Protein AF-A0A7W0YX18-F1 (afdb_monomer)

Foldseek 3Di:
DDDDDDPVVVVVVVVVLVVLVVVLVVCVVVVLLDDFPDDDDDDPPVQLVVLCVVCVVPNVPDHSVLSVLSVVLVCQLVVLVVCVVVCVCPPHCPVVVVVNVVSNQNSCSRSRNDDDD

Structure (mmCIF, N/CA/C/O backbone):
data_AF-A0A7W0YX18-F1
#
_entry.id   AF-A0A7W0YX18-F1
#
l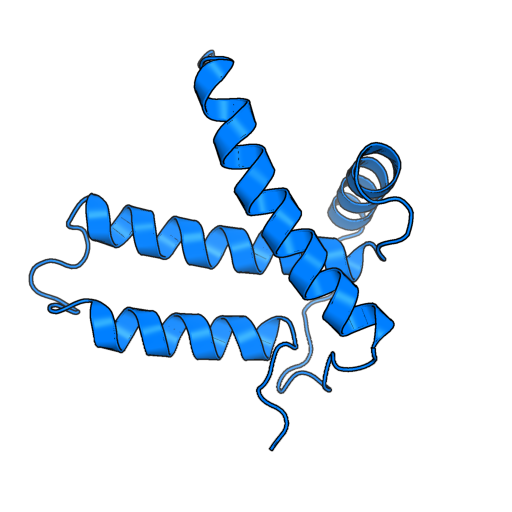oop_
_atom_site.group_PDB
_atom_site.id
_atom_site.type_symbol
_atom_site.label_atom_id
_atom_site.label_alt_id
_atom_site.label_comp_id
_atom_site.label_asym_id
_atom_site.label_ent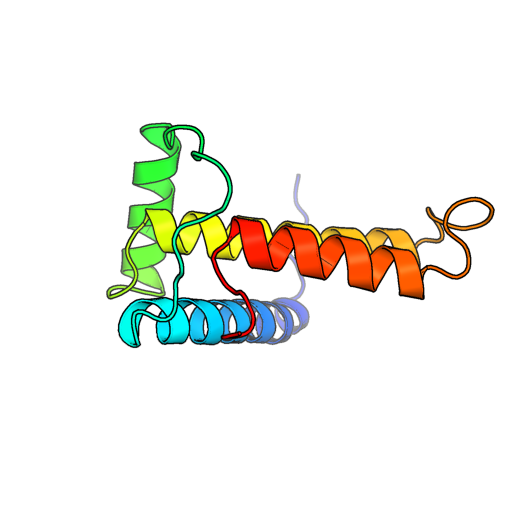ity_id
_atom_site.label_seq_id
_atom_site.pdbx_PDB_ins_code
_atom_site.Cartn_x
_atom_site.Cartn_y
_atom_site.Cartn_z
_atom_site.occupancy
_atom_site.B_iso_or_equiv
_atom_site.auth_seq_id
_atom_site.auth_comp_id
_atom_site.auth_asym_id
_atom_site.auth_atom_id
_atom_site.pdbx_PDB_model_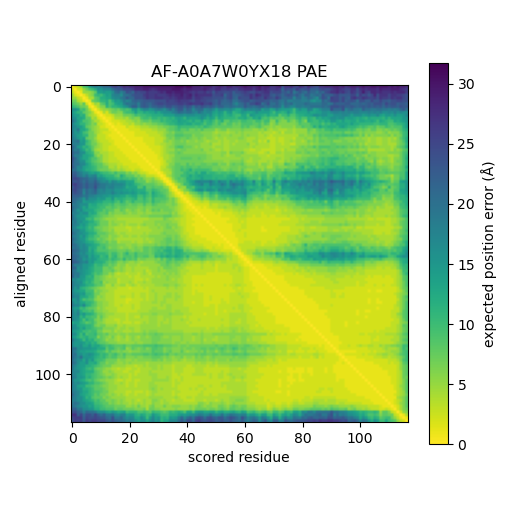num
ATOM 1 N N . PRO A 1 1 ? 13.733 20.990 4.113 1.00 58.19 1 PRO A N 1
ATOM 2 C CA . PRO A 1 1 ? 12.463 21.254 4.834 1.00 58.19 1 PRO A CA 1
ATOM 3 C C . PRO A 1 1 ? 11.820 22.555 4.328 1.00 58.19 1 PRO A C 1
ATOM 5 O O . PRO A 1 1 ? 12.397 23.618 4.523 1.00 58.19 1 PRO A O 1
ATOM 8 N N . GLY A 1 2 ? 10.697 22.467 3.607 1.00 62.31 2 GLY A N 1
ATOM 9 C CA . GLY A 1 2 ? 10.043 23.652 3.025 1.00 62.31 2 GLY A CA 1
ATOM 10 C C . GLY A 1 2 ? 9.355 23.447 1.674 1.00 62.31 2 GLY A C 1
ATOM 11 O O . GLY A 1 2 ? 8.888 24.418 1.093 1.00 62.31 2 GLY A O 1
ATOM 12 N N . TYR A 1 3 ? 9.277 22.216 1.164 1.00 64.81 3 TYR A N 1
ATOM 13 C CA . TYR A 1 3 ? 8.433 21.950 0.006 1.00 64.81 3 TYR A CA 1
ATOM 14 C C . TYR A 1 3 ? 6.978 21.836 0.466 1.00 64.81 3 TYR A C 1
ATOM 16 O O . TYR A 1 3 ? 6.615 20.892 1.168 1.00 64.81 3 TYR A O 1
ATOM 24 N N . LEU A 1 4 ? 6.170 22.825 0.095 1.00 59.97 4 LEU A N 1
ATOM 25 C CA . LEU A 1 4 ? 4.719 22.718 0.080 1.00 59.97 4 LEU A CA 1
ATOM 26 C C . LEU A 1 4 ? 4.342 22.266 -1.327 1.00 59.97 4 LEU A C 1
ATOM 28 O O . LEU A 1 4 ? 4.661 22.955 -2.297 1.00 59.97 4 LEU A O 1
ATOM 32 N N . ALA A 1 5 ? 3.716 21.096 -1.438 1.00 54.84 5 ALA A N 1
ATOM 33 C CA . ALA A 1 5 ? 3.209 20.626 -2.718 1.00 54.84 5 ALA A CA 1
ATOM 34 C C . ALA A 1 5 ? 2.222 21.663 -3.297 1.00 54.84 5 ALA A C 1
ATOM 36 O O . ALA A 1 5 ? 1.427 22.224 -2.532 1.00 54.84 5 ALA A O 1
ATOM 37 N N . PRO A 1 6 ? 2.262 21.941 -4.614 1.00 51.72 6 PRO A N 1
ATOM 38 C CA . PRO A 1 6 ? 1.250 22.759 -5.269 1.00 51.72 6 PRO A CA 1
ATOM 39 C C . PRO A 1 6 ? -0.142 22.224 -4.929 1.00 51.72 6 PRO A C 1
ATOM 41 O O . PRO A 1 6 ? -0.373 21.021 -4.999 1.00 51.72 6 PRO A O 1
ATOM 44 N N . GLN A 1 7 ? -1.077 23.106 -4.572 1.00 53.28 7 GLN A N 1
ATOM 45 C CA . GLN A 1 7 ? -2.460 22.723 -4.237 1.00 53.28 7 GLN A CA 1
ATOM 46 C C . GLN A 1 7 ? -3.099 21.842 -5.331 1.00 53.28 7 GLN A C 1
ATOM 48 O O . GLN A 1 7 ? -3.866 20.931 -5.031 1.00 53.28 7 GLN A O 1
ATOM 53 N N . GLU A 1 8 ? -2.698 22.049 -6.586 1.00 54.75 8 GLU A N 1
ATOM 54 C CA . GLU A 1 8 ? -3.154 21.297 -7.757 1.00 54.75 8 GLU A CA 1
ATOM 55 C C . GLU A 1 8 ? -2.744 19.810 -7.768 1.00 54.75 8 GLU A C 1
ATOM 57 O O . GLU A 1 8 ? -3.419 19.015 -8.413 1.00 54.75 8 GLU A O 1
ATOM 62 N N . THR A 1 9 ? -1.695 19.389 -7.045 1.00 54.22 9 THR A N 1
ATOM 63 C CA . THR A 1 9 ? -1.311 17.963 -6.933 1.00 54.22 9 THR A CA 1
ATOM 64 C C . THR A 1 9 ? -1.886 17.277 -5.695 1.00 54.22 9 THR A C 1
ATOM 66 O O . THR A 1 9 ? 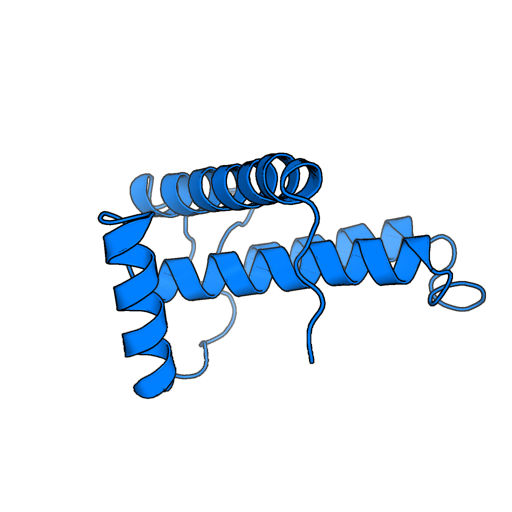-1.905 16.046 -5.631 1.00 54.22 9 THR A O 1
ATOM 69 N N . ILE A 1 10 ? -2.410 18.050 -4.737 1.00 61.78 10 ILE A N 1
ATOM 70 C CA . ILE A 1 10 ? -3.035 17.528 -3.515 1.00 61.78 10 ILE A CA 1
ATOM 71 C C . ILE A 1 10 ? -4.362 16.848 -3.849 1.00 61.78 10 ILE A C 1
ATOM 73 O O . ILE A 1 10 ? -4.607 15.734 -3.395 1.00 61.78 10 ILE A O 1
ATOM 77 N N . GLU A 1 11 ? -5.203 17.481 -4.668 1.00 61.28 11 GLU A N 1
ATOM 78 C CA . GLU A 1 11 ? -6.513 16.932 -5.033 1.00 61.28 11 GLU A CA 1
ATOM 79 C C . GLU A 1 11 ? -6.433 15.590 -5.786 1.00 61.28 11 GLU A C 1
ATOM 81 O O . GLU A 1 11 ? -7.128 14.651 -5.391 1.00 61.28 11 GLU A O 1
ATOM 86 N N . PRO A 1 12 ? -5.609 15.437 -6.844 1.00 66.88 12 PRO A N 1
ATOM 87 C CA . PRO A 1 12 ? -5.464 14.159 -7.538 1.00 66.88 12 PRO A CA 1
ATOM 88 C C . PRO A 1 12 ? -4.895 13.057 -6.638 1.00 66.88 12 PRO A C 1
ATOM 90 O O . PRO A 1 12 ? -5.401 11.937 -6.655 1.00 66.88 12 PRO A O 1
ATOM 93 N N . ALA A 1 13 ? -3.891 13.369 -5.811 1.00 63.81 13 ALA A N 1
ATOM 94 C CA . ALA A 1 13 ? -3.316 12.406 -4.873 1.00 63.81 13 ALA A CA 1
ATOM 95 C C . ALA A 1 13 ? -4.329 11.978 -3.796 1.00 63.81 13 ALA A C 1
ATOM 97 O O . ALA A 1 13 ? -4.423 10.795 -3.465 1.00 63.81 13 ALA A O 1
ATOM 98 N N . ALA A 1 14 ? -5.133 12.922 -3.297 1.00 71.44 14 ALA A N 1
ATOM 99 C CA . ALA A 1 14 ? -6.202 12.639 -2.348 1.00 71.44 14 ALA A CA 1
ATOM 100 C C . ALA A 1 14 ? -7.258 11.700 -2.947 1.00 71.44 14 ALA A C 1
ATOM 102 O O . ALA A 1 14 ? -7.698 10.787 -2.259 1.00 71.44 14 ALA A O 1
ATOM 103 N N . ARG A 1 15 ? -7.619 11.849 -4.231 1.00 77.50 15 ARG A N 1
ATOM 104 C CA . ARG A 1 15 ? -8.577 10.940 -4.891 1.00 77.50 15 ARG A CA 1
ATOM 105 C C . ARG A 1 15 ? -8.097 9.492 -4.904 1.00 77.50 15 ARG A C 1
ATOM 107 O O . ARG A 1 15 ? -8.891 8.607 -4.618 1.00 77.50 15 ARG A O 1
ATOM 114 N N . VAL A 1 16 ? -6.819 9.243 -5.200 1.00 77.19 16 VAL A N 1
ATOM 115 C CA . VAL A 1 16 ? -6.275 7.872 -5.213 1.00 77.19 16 VAL A CA 1
ATOM 116 C C . VAL A 1 16 ? -6.285 7.272 -3.807 1.00 77.19 16 VAL A C 1
ATOM 118 O O . VAL A 1 16 ? -6.699 6.130 -3.632 1.00 77.19 16 VAL A O 1
ATOM 121 N N . MET A 1 17 ? -5.890 8.054 -2.799 1.00 76.56 17 MET A N 1
ATOM 122 C CA . MET A 1 17 ? -5.956 7.634 -1.397 1.00 76.56 17 MET A CA 1
ATOM 123 C C . MET A 1 17 ? -7.382 7.312 -0.946 1.00 76.56 17 MET A C 1
ATOM 125 O O . MET A 1 17 ? -7.592 6.304 -0.278 1.00 76.56 17 MET A O 1
ATOM 129 N N . LEU A 1 18 ? -8.352 8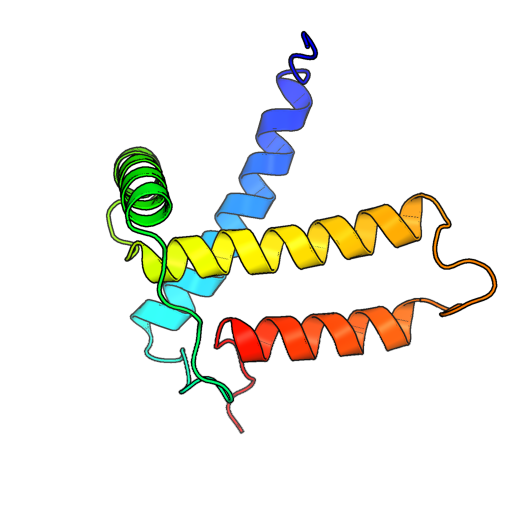.157 -1.304 1.00 79.00 18 LEU A N 1
ATOM 130 C CA . LEU A 1 18 ? -9.759 7.963 -0.957 1.00 79.00 18 LEU A CA 1
ATOM 131 C C . LEU A 1 18 ? -10.344 6.733 -1.658 1.00 79.00 18 LEU A C 1
ATOM 133 O O . LEU A 1 18 ? -10.990 5.932 -1.003 1.00 79.00 18 LEU A O 1
ATOM 137 N N . LEU A 1 19 ? -10.033 6.512 -2.938 1.00 83.06 19 LEU A N 1
ATOM 138 C CA . LEU A 1 19 ? -10.440 5.292 -3.645 1.00 83.06 19 LEU A CA 1
ATOM 139 C C . LEU A 1 19 ? -9.852 4.032 -3.001 1.00 83.06 19 LEU A C 1
ATOM 141 O O . LEU A 1 19 ? -10.542 3.028 -2.856 1.00 83.06 19 LEU A O 1
ATOM 145 N N . PHE A 1 20 ? -8.582 4.075 -2.595 1.00 80.12 20 PHE A N 1
ATOM 146 C CA . PHE A 1 20 ? -7.955 2.948 -1.904 1.00 80.12 20 PHE A CA 1
ATOM 147 C C . PHE A 1 20 ? -8.614 2.692 -0.544 1.00 80.12 20 PHE A C 1
ATOM 149 O O . PHE A 1 20 ? -8.852 1.544 -0.169 1.00 80.12 20 PHE A O 1
ATOM 156 N N . LEU A 1 21 ? -8.936 3.763 0.186 1.00 80.38 21 LEU A N 1
ATOM 157 C CA . LEU A 1 21 ? -9.687 3.690 1.431 1.00 80.38 21 LEU A CA 1
ATOM 158 C C . LEU A 1 21 ? -11.076 3.082 1.208 1.00 80.38 21 LEU A C 1
ATOM 160 O O . LEU A 1 21 ? -11.458 2.217 1.990 1.00 80.38 21 LEU A O 1
ATOM 164 N N . ASP A 1 22 ? -11.794 3.479 0.158 1.00 80.81 22 ASP A N 1
ATOM 165 C CA . ASP A 1 22 ? -13.119 2.948 -0.178 1.00 80.81 22 ASP A CA 1
ATOM 166 C C . ASP A 1 22 ? -13.058 1.442 -0.459 1.00 80.81 22 ASP A C 1
ATOM 168 O O . ASP A 1 22 ? -13.820 0.686 0.135 1.00 80.81 22 ASP A O 1
ATOM 172 N N . VAL A 1 23 ? -12.105 0.984 -1.281 1.00 82.19 23 VAL A N 1
ATOM 173 C CA . VAL A 1 23 ? -11.921 -0.447 -1.600 1.00 82.19 23 VAL A CA 1
ATOM 174 C C . VAL A 1 23 ? -11.649 -1.269 -0.342 1.00 82.19 23 VAL A C 1
ATOM 176 O O . VAL A 1 23 ? -12.274 -2.305 -0.117 1.00 82.19 23 VAL A O 1
ATOM 179 N N . VAL A 1 24 ? -10.724 -0.813 0.505 1.00 75.88 24 VAL A N 1
ATOM 180 C CA . VA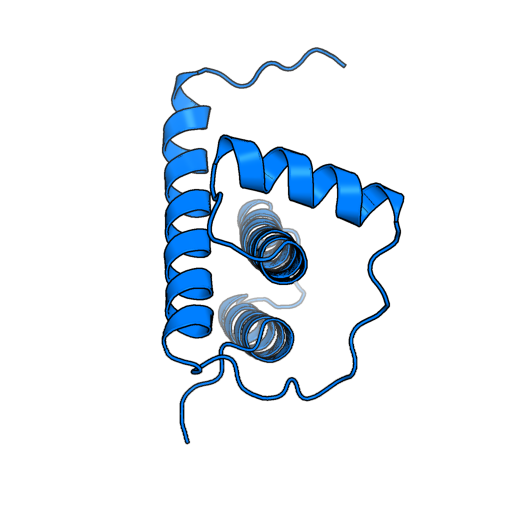L A 1 24 ? -10.384 -1.541 1.733 1.00 75.88 24 VAL A CA 1
ATOM 181 C C . VAL A 1 24 ? -11.536 -1.479 2.742 1.00 75.88 24 VAL A C 1
ATOM 183 O O . VAL A 1 24 ? -11.807 -2.471 3.414 1.00 75.88 24 VAL A O 1
ATOM 186 N N . SER A 1 25 ? -12.240 -0.351 2.845 1.00 75.69 25 SER A N 1
ATOM 187 C CA . SER A 1 25 ? -13.386 -0.200 3.751 1.00 75.69 25 SER A CA 1
ATOM 188 C C . SER A 1 25 ? -14.560 -1.077 3.327 1.00 75.69 25 SER A C 1
ATOM 190 O O . SER A 1 25 ? -15.173 -1.716 4.178 1.00 75.69 25 SER A O 1
ATOM 192 N N . ASP A 1 26 ? -14.839 -1.176 2.029 1.00 76.62 26 ASP A N 1
ATOM 193 C CA . ASP A 1 26 ? -15.863 -2.074 1.492 1.00 76.62 26 ASP A CA 1
ATOM 194 C C . ASP A 1 26 ? -15.529 -3.542 1.798 1.00 76.62 26 ASP A C 1
ATOM 196 O O . ASP A 1 26 ? -16.383 -4.294 2.272 1.00 76.62 26 ASP A O 1
ATOM 200 N N . ALA A 1 27 ? -14.258 -3.937 1.670 1.00 75.31 27 ALA A N 1
ATOM 201 C CA . ALA A 1 27 ? -13.803 -5.272 2.059 1.00 75.31 27 ALA A CA 1
ATOM 202 C C . ALA A 1 27 ? -13.961 -5.549 3.569 1.00 75.31 27 ALA A C 1
ATOM 204 O O . ALA A 1 27 ? -14.278 -6.670 3.971 1.00 75.31 27 ALA A O 1
ATOM 205 N N . VAL A 1 28 ? -13.780 -4.537 4.426 1.00 71.69 28 VAL A N 1
ATOM 206 C CA . VAL A 1 28 ? -14.026 -4.651 5.877 1.00 71.69 28 VAL A CA 1
ATOM 207 C C . VAL A 1 28 ? -15.514 -4.833 6.158 1.00 71.69 28 VAL A C 1
ATOM 209 O O . VAL A 1 28 ? -15.892 -5.735 6.905 1.00 71.69 28 VAL A O 1
ATOM 212 N N . LEU A 1 29 ? -16.358 -3.979 5.574 1.00 70.75 29 LEU A N 1
ATOM 213 C CA . LEU A 1 29 ? -17.799 -3.944 5.833 1.00 70.75 29 LEU A CA 1
ATOM 214 C C . LEU A 1 29 ? -18.520 -5.181 5.293 1.00 70.75 29 LEU A C 1
ATOM 216 O O . LEU A 1 29 ? -19.443 -5.683 5.932 1.00 70.75 29 LEU A O 1
ATOM 220 N N . SER A 1 30 ? -18.081 -5.697 4.148 1.00 73.31 30 SER A N 1
ATOM 221 C CA . SER A 1 30 ? -18.594 -6.937 3.558 1.00 73.31 30 SER A CA 1
ATOM 222 C C . SER A 1 30 ? -18.098 -8.200 4.269 1.00 73.31 30 SER A C 1
ATOM 224 O O . SER A 1 30 ? -18.573 -9.295 3.970 1.00 73.31 30 SER A O 1
ATOM 226 N N . GLY A 1 31 ? -17.149 -8.076 5.206 1.00 68.12 31 GLY A N 1
ATOM 227 C CA . GLY A 1 31 ? -16.468 -9.219 5.816 1.00 68.12 31 GLY A CA 1
ATOM 228 C C . GLY A 1 31 ? -15.582 -9.989 4.831 1.00 68.12 31 GLY A C 1
ATOM 229 O O . GLY A 1 31 ? -15.171 -11.105 5.138 1.00 68.12 31 GLY A O 1
ATOM 230 N N . ALA A 1 32 ? -15.295 -9.407 3.661 1.00 69.25 32 ALA A N 1
ATOM 231 C CA . ALA A 1 32 ? -14.424 -9.978 2.641 1.00 69.25 32 ALA A CA 1
ATOM 232 C C . ALA A 1 32 ? -12.937 -9.891 3.009 1.00 69.25 32 ALA A C 1
ATOM 234 O O . ALA A 1 32 ? -12.122 -10.540 2.360 1.00 69.25 32 ALA A O 1
ATOM 235 N N . LEU A 1 33 ? -12.574 -9.137 4.058 1.00 68.81 33 LEU A N 1
ATOM 236 C CA . LEU A 1 33 ? -11.249 -9.240 4.661 1.00 68.81 33 LEU A CA 1
ATOM 237 C C . LEU A 1 33 ? -11.033 -10.656 5.200 1.00 68.81 33 LEU A C 1
ATOM 239 O O . LEU A 1 33 ? -11.449 -11.000 6.311 1.00 68.81 33 LEU A O 1
ATOM 243 N N . LEU A 1 34 ? -10.355 -11.473 4.402 1.00 63.28 34 LEU A N 1
ATOM 244 C CA . LEU A 1 34 ? -10.012 -12.831 4.779 1.00 63.28 34 LEU A CA 1
ATOM 245 C C . LEU A 1 34 ? -8.945 -12.838 5.876 1.00 63.28 34 LEU A C 1
ATOM 247 O O . LEU A 1 34 ? -8.206 -11.872 6.104 1.00 63.28 34 LEU A O 1
ATOM 251 N N . ALA A 1 35 ? -8.868 -13.970 6.578 1.00 60.25 35 ALA A N 1
ATOM 252 C CA . ALA A 1 35 ? -7.787 -14.222 7.512 1.00 60.25 35 ALA A CA 1
ATOM 253 C C . ALA A 1 35 ? -6.456 -14.154 6.754 1.00 60.25 35 ALA A C 1
ATOM 255 O O . ALA A 1 35 ? -6.169 -14.994 5.907 1.00 60.25 35 ALA A O 1
ATOM 256 N N . ARG A 1 36 ? -5.660 -13.134 7.073 1.00 66.06 36 ARG A N 1
ATOM 257 C CA . ARG A 1 36 ? -4.335 -12.926 6.487 1.00 66.06 36 ARG A CA 1
ATOM 258 C C . ARG A 1 36 ? -3.463 -14.161 6.685 1.00 66.06 36 ARG A C 1
ATOM 260 O O . ARG A 1 36 ? -3.442 -14.728 7.780 1.00 66.06 36 ARG A O 1
ATOM 267 N N . SER A 1 37 ? -2.669 -14.495 5.672 1.00 62.00 37 SER A N 1
ATOM 268 C CA . SER A 1 37 ? -1.766 -15.652 5.696 1.00 62.00 37 SER A CA 1
ATOM 269 C C . SER A 1 37 ? -0.698 -15.581 6.800 1.00 62.00 37 SER A C 1
ATOM 271 O O . SER A 1 37 ? -0.168 -16.613 7.212 1.00 62.00 37 SER A O 1
ATOM 273 N N . ALA A 1 38 ? -0.391 -14.382 7.320 1.00 65.38 38 ALA A N 1
ATOM 274 C CA . ALA A 1 38 ? 0.600 -14.176 8.375 1.00 65.38 38 ALA A CA 1
ATOM 275 C C . ALA A 1 38 ? 0.101 -13.253 9.509 1.00 65.38 38 ALA A C 1
ATOM 277 O O . ALA A 1 38 ? -0.626 -12.283 9.261 1.00 65.38 38 ALA A O 1
ATOM 278 N N . PRO A 1 39 ? 0.523 -13.501 10.768 1.00 68.56 39 PRO A N 1
ATOM 279 C CA . PRO A 1 39 ? 0.256 -12.590 11.873 1.00 68.56 39 PRO A CA 1
ATOM 280 C C . PRO A 1 39 ? 0.979 -11.257 11.659 1.00 68.56 39 PRO A C 1
ATOM 282 O O . PRO A 1 39 ? 2.171 -11.219 11.355 1.00 68.56 39 PRO A O 1
ATOM 285 N N . GLN A 1 40 ? 0.257 -10.152 11.845 1.00 71.88 40 GLN A N 1
ATOM 286 C CA . GLN A 1 40 ? 0.833 -8.815 11.736 1.00 71.88 40 GLN A CA 1
ATOM 287 C C . GLN A 1 40 ? 1.566 -8.411 13.017 1.00 71.88 40 GLN A C 1
ATOM 289 O O . GLN A 1 40 ? 1.153 -8.798 14.116 1.00 71.88 40 GLN A O 1
ATOM 294 N N . PRO A 1 41 ? 2.630 -7.597 12.903 1.00 78.38 41 PRO A N 1
ATOM 295 C CA . PRO A 1 41 ? 3.234 -6.980 14.070 1.00 78.38 41 PRO A CA 1
ATOM 296 C C . PRO A 1 41 ? 2.205 -6.102 14.789 1.00 78.38 41 PRO A C 1
ATOM 298 O O . PRO A 1 41 ? 1.368 -5.450 14.163 1.00 78.38 41 PRO A O 1
ATOM 301 N N . ALA A 1 42 ? 2.285 -6.063 16.119 1.00 83.81 42 ALA A N 1
ATOM 302 C CA . ALA A 1 42 ? 1.445 -5.173 16.907 1.00 83.81 42 ALA A CA 1
ATOM 303 C C . ALA A 1 42 ? 1.703 -3.710 16.511 1.00 83.81 42 ALA A C 1
ATOM 305 O O . ALA A 1 42 ? 2.857 -3.280 16.419 1.00 83.81 42 ALA A O 1
ATOM 306 N N . ILE A 1 43 ? 0.630 -2.940 16.316 1.00 85.06 43 ILE A N 1
ATOM 307 C CA . ILE A 1 43 ? 0.731 -1.510 16.014 1.00 85.06 43 ILE A CA 1
ATOM 308 C C . ILE A 1 43 ? 1.329 -0.801 17.240 1.00 85.06 43 ILE A C 1
ATOM 310 O O . ILE A 1 43 ? 0.779 -0.905 18.340 1.00 85.06 43 ILE A O 1
ATOM 314 N N . PRO A 1 44 ? 2.446 -0.063 17.097 1.00 91.56 44 PRO A N 1
ATOM 315 C CA . PRO A 1 44 ? 2.987 0.715 18.201 1.00 91.56 44 PRO A CA 1
ATOM 316 C C . PRO A 1 44 ? 1.970 1.756 18.682 1.00 91.56 44 PRO A C 1
ATOM 318 O O . PRO A 1 44 ? 1.383 2.465 17.869 1.00 91.56 44 PRO A O 1
ATOM 321 N N . ARG A 1 45 ? 1.830 1.936 20.001 1.00 90.81 45 ARG A N 1
ATOM 322 C CA . ARG A 1 45 ? 0.851 2.868 20.611 1.00 90.81 45 ARG A CA 1
ATOM 323 C C . ARG A 1 45 ? 0.867 4.276 20.016 1.00 90.81 45 ARG A C 1
ATOM 325 O O . ARG A 1 45 ? -0.171 4.899 19.849 1.00 90.81 45 ARG A O 1
ATOM 332 N N . ARG A 1 46 ? 2.056 4.784 19.681 1.00 94.00 46 ARG A N 1
ATOM 333 C CA . ARG A 1 46 ? 2.193 6.098 19.041 1.00 94.00 46 ARG A CA 1
ATOM 334 C C . ARG A 1 46 ? 1.536 6.136 17.659 1.00 94.00 46 ARG A C 1
ATOM 336 O O . ARG A 1 46 ? 0.880 7.124 17.346 1.00 94.00 46 ARG A O 1
ATOM 343 N N . LEU A 1 47 ? 1.713 5.081 16.865 1.00 91.75 47 LEU A N 1
ATOM 344 C CA . LEU A 1 47 ? 1.111 4.961 15.541 1.00 91.75 47 LEU A CA 1
ATOM 345 C C . LEU A 1 47 ? -0.406 4.783 15.646 1.00 91.75 47 LEU A C 1
ATOM 347 O O . LEU A 1 47 ? -1.135 5.420 14.900 1.00 91.75 47 LEU A O 1
ATOM 351 N N . GLU A 1 48 ? -0.889 4.008 16.618 1.00 90.50 48 GLU A N 1
ATOM 352 C CA . GLU A 1 48 ? -2.325 3.873 16.897 1.00 90.50 48 GLU A CA 1
ATOM 353 C C . GLU A 1 48 ? -2.984 5.243 17.148 1.00 90.50 48 GLU A C 1
ATOM 355 O O . GLU A 1 48 ? -3.986 5.575 16.519 1.00 90.50 48 GLU A O 1
ATOM 360 N N . THR A 1 49 ? -2.372 6.095 17.981 1.00 92.56 49 THR A N 1
ATOM 361 C CA . THR A 1 49 ? -2.856 7.468 18.213 1.00 92.56 49 THR A CA 1
ATOM 362 C C . THR A 1 49 ? -2.861 8.312 16.934 1.00 92.56 49 THR A C 1
ATOM 364 O O . THR A 1 49 ? -3.793 9.084 16.712 1.00 92.56 49 THR A O 1
ATOM 367 N N . GLN A 1 50 ? -1.833 8.184 16.087 1.00 92.12 50 GLN A N 1
ATOM 368 C CA . GLN A 1 50 ? -1.771 8.899 14.807 1.00 92.12 50 GLN A CA 1
ATOM 369 C C . GLN A 1 50 ? -2.897 8.451 13.870 1.00 92.12 50 GLN A C 1
ATOM 371 O O . GLN A 1 50 ? -3.598 9.296 13.317 1.00 92.12 50 GLN A O 1
ATOM 376 N N . LEU A 1 51 ? -3.110 7.140 13.743 1.00 90.75 51 LEU A N 1
ATOM 377 C CA . LEU A 1 51 ? -4.165 6.562 12.912 1.00 90.75 51 LEU A CA 1
ATOM 378 C C . LEU A 1 51 ? -5.553 6.978 13.409 1.00 90.75 51 LEU A C 1
ATOM 380 O O . LEU A 1 51 ? -6.376 7.393 12.601 1.00 90.75 51 LEU A O 1
ATOM 384 N N . ARG A 1 52 ? -5.784 6.999 14.728 1.00 89.19 52 ARG A N 1
ATOM 385 C CA . ARG A 1 52 ? -7.037 7.502 15.313 1.00 89.19 52 ARG A CA 1
ATOM 386 C C . ARG A 1 52 ? -7.319 8.959 14.950 1.00 89.19 52 ARG A C 1
ATOM 388 O O . ARG A 1 52 ? -8.451 9.298 14.624 1.00 89.19 52 ARG A O 1
ATOM 395 N N . SER A 1 53 ? -6.299 9.818 14.982 1.00 88.62 53 SER A N 1
ATOM 396 C CA . SER A 1 53 ? -6.440 11.232 14.606 1.00 88.62 53 SER A CA 1
ATOM 397 C C . SER A 1 53 ? -6.750 11.424 13.119 1.00 88.62 53 SER A C 1
ATOM 399 O O . SER A 1 53 ? -7.453 12.365 12.747 1.00 88.62 53 SER A O 1
ATOM 401 N N . VAL A 1 54 ? -6.206 10.565 12.253 1.00 86.56 54 VAL A N 1
ATOM 402 C CA . VAL A 1 54 ? -6.523 10.585 10.820 1.00 86.56 54 VAL A CA 1
ATOM 403 C C . VAL A 1 54 ? -7.949 10.080 10.597 1.00 86.56 54 VAL A C 1
ATOM 405 O O . VAL A 1 54 ? -8.721 10.761 9.923 1.00 86.56 54 VAL A O 1
ATOM 408 N N . ALA A 1 55 ? -8.328 8.961 11.223 1.00 84.44 55 ALA A N 1
ATOM 409 C CA . ALA A 1 55 ? -9.678 8.406 11.154 1.00 84.44 55 ALA A CA 1
ATOM 410 C C . ALA A 1 55 ? -10.734 9.436 11.583 1.00 84.44 55 ALA A C 1
ATOM 412 O O . ALA A 1 55 ? -11.670 9.695 10.835 1.00 84.44 55 ALA A O 1
ATOM 413 N N . SER A 1 56 ? -10.533 10.146 12.700 1.00 84.38 56 SER A N 1
ATOM 414 C CA . SER A 1 56 ? -11.478 11.181 13.154 1.00 84.38 56 SER A CA 1
ATOM 415 C C . SER A 1 56 ? -11.658 12.350 12.181 1.00 84.38 56 SER A C 1
ATOM 417 O O . SER A 1 56 ? -12.635 13.083 12.289 1.00 84.38 56 SER A O 1
ATOM 419 N N . THR A 1 57 ? -10.704 12.561 11.271 1.00 81.81 57 THR A N 1
ATOM 420 C CA . THR A 1 57 ? -10.717 13.681 10.320 1.00 81.81 57 THR A CA 1
ATOM 421 C C . THR A 1 57 ? -11.272 13.271 8.956 1.00 81.81 57 THR A C 1
ATOM 423 O O . THR A 1 57 ? -11.958 14.064 8.318 1.00 81.81 57 THR A O 1
ATOM 426 N N . PHE A 1 58 ? -10.975 12.050 8.502 1.00 73.50 58 PHE A N 1
ATOM 427 C CA . PHE A 1 58 ? -11.203 11.635 7.114 1.00 73.50 58 PHE A CA 1
ATOM 428 C C . PHE A 1 58 ? -12.005 10.336 6.959 1.00 73.50 58 PHE A C 1
ATOM 430 O O . PHE A 1 58 ? -12.497 10.076 5.868 1.00 73.50 58 PHE A O 1
ATOM 437 N N . ALA A 1 59 ? -12.114 9.511 8.005 1.00 71.69 59 ALA A N 1
ATOM 438 C CA . ALA A 1 59 ? -12.614 8.138 7.903 1.00 71.69 59 ALA A CA 1
ATOM 439 C C . ALA A 1 59 ? -13.141 7.623 9.259 1.00 71.69 59 ALA A C 1
ATOM 441 O O . ALA A 1 59 ? -12.601 6.669 9.818 1.00 71.69 59 ALA A O 1
ATOM 442 N N . ALA A 1 60 ? -14.148 8.295 9.829 1.00 73.81 60 ALA A N 1
ATOM 443 C CA . ALA A 1 60 ? -14.568 8.075 11.220 1.00 73.81 60 ALA A CA 1
ATOM 444 C C . ALA A 1 60 ? -15.060 6.643 11.504 1.00 73.81 60 ALA A C 1
ATOM 446 O O . ALA A 1 60 ? -14.918 6.163 12.628 1.00 73.81 60 ALA A O 1
ATOM 447 N N . ASP A 1 61 ? -15.582 5.963 10.482 1.00 75.56 61 ASP A N 1
ATOM 448 C CA . ASP A 1 61 ? -16.127 4.607 10.580 1.00 75.56 61 ASP A CA 1
ATOM 449 C C . ASP A 1 61 ? -15.086 3.507 10.295 1.00 75.56 61 ASP A C 1
ATOM 451 O O . ASP A 1 61 ? -15.400 2.318 10.351 1.00 75.56 61 ASP A O 1
ATOM 455 N N . VAL A 1 62 ? -13.834 3.880 10.001 1.00 75.75 62 VAL A N 1
ATOM 456 C CA . VAL A 1 62 ? -12.766 2.938 9.649 1.00 75.75 62 VAL A CA 1
ATOM 457 C C . VAL A 1 62 ? -11.907 2.627 10.881 1.00 75.75 62 VAL A C 1
ATOM 459 O O . VAL A 1 62 ? -11.298 3.540 11.447 1.00 75.75 62 VAL A O 1
ATOM 462 N N . PRO A 1 63 ? -11.791 1.350 11.301 1.00 80.00 63 PRO A N 1
ATOM 463 C CA . PRO A 1 63 ? -10.923 0.970 12.414 1.00 80.00 63 PRO A CA 1
ATOM 464 C C . PRO A 1 63 ? -9.456 1.352 12.166 1.00 80.00 63 PRO A C 1
ATOM 466 O O . PRO A 1 63 ? -8.948 1.228 11.051 1.00 80.00 63 PRO A O 1
ATOM 469 N N . GLU A 1 64 ? -8.713 1.733 13.208 1.00 82.06 64 GLU A N 1
ATOM 470 C CA . GLU A 1 64 ? -7.345 2.254 13.053 1.00 82.06 64 GLU A CA 1
ATOM 471 C C . GLU A 1 64 ? -6.407 1.243 12.397 1.00 82.06 64 GLU A C 1
ATOM 473 O O . GLU A 1 64 ? -5.558 1.604 11.584 1.00 82.06 64 GLU A O 1
ATOM 478 N N . HIS A 1 65 ? -6.577 -0.039 12.724 1.00 78.75 65 HIS A N 1
ATOM 479 C CA . HIS A 1 65 ? -5.774 -1.097 12.128 1.00 78.75 65 HIS A CA 1
ATOM 480 C C . HIS A 1 65 ? -6.006 -1.216 10.617 1.00 78.75 65 HIS A C 1
ATOM 482 O O . HIS A 1 65 ? -5.043 -1.434 9.893 1.00 78.75 65 HIS A O 1
ATOM 488 N N . VAL A 1 66 ? -7.236 -1.005 10.135 1.00 80.31 66 VAL A N 1
ATOM 489 C CA . VAL A 1 66 ? -7.570 -0.989 8.701 1.00 80.31 66 VAL A CA 1
ATOM 490 C C . VAL A 1 66 ? -6.887 0.189 8.020 1.00 80.31 66 VAL A C 1
ATOM 492 O O . VAL A 1 66 ? -6.266 0.029 6.973 1.00 80.31 66 VAL A O 1
ATOM 495 N N . LEU A 1 67 ? -6.926 1.363 8.647 1.00 84.50 67 LEU A N 1
ATOM 496 C CA . LEU A 1 67 ? -6.270 2.549 8.112 1.00 84.50 67 LEU A CA 1
ATOM 497 C C . LEU A 1 67 ? -4.747 2.357 7.991 1.00 84.50 67 LEU A C 1
ATOM 499 O O . LEU A 1 67 ? -4.134 2.809 7.025 1.00 84.50 67 LEU A O 1
ATOM 503 N N . GLY A 1 68 ? -4.133 1.626 8.925 1.00 86.69 68 GLY A N 1
ATOM 504 C CA . GLY A 1 68 ? -2.736 1.201 8.811 1.00 86.69 68 GLY A CA 1
ATOM 505 C C . GLY A 1 68 ? -2.461 0.352 7.562 1.00 86.69 68 GLY A C 1
ATOM 506 O O . GLY A 1 68 ? -1.440 0.551 6.903 1.00 86.69 68 GLY A O 1
ATOM 507 N N . LEU A 1 69 ? -3.382 -0.546 7.195 1.00 83.62 69 LEU A N 1
ATOM 508 C CA . LEU A 1 69 ? -3.288 -1.369 5.980 1.00 83.62 69 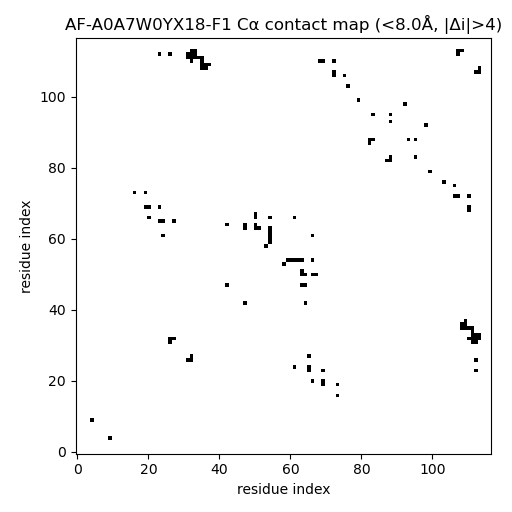LEU A CA 1
ATOM 509 C C . LEU A 1 69 ? -3.463 -0.548 4.710 1.00 83.62 69 LEU A C 1
ATOM 511 O O . LEU A 1 69 ? -2.720 -0.755 3.754 1.00 83.62 69 LEU A O 1
ATOM 515 N N . VAL A 1 70 ? -4.382 0.419 4.723 1.00 83.75 70 VAL A N 1
ATOM 516 C CA . VAL A 1 70 ? -4.569 1.383 3.630 1.00 83.75 70 VAL A CA 1
ATOM 517 C C . VAL A 1 70 ? -3.266 2.126 3.351 1.00 83.75 70 VAL A C 1
ATOM 519 O O . VAL A 1 70 ? -2.781 2.126 2.220 1.00 83.75 70 VAL A O 1
ATOM 522 N N . PHE A 1 71 ? -2.645 2.699 4.387 1.00 88.06 71 PHE A N 1
ATOM 523 C CA . PHE A 1 71 ? -1.368 3.396 4.234 1.00 88.06 71 PHE A CA 1
ATOM 524 C C . PHE A 1 71 ? -0.246 2.472 3.758 1.00 88.06 71 PHE A C 1
ATOM 526 O O . PHE A 1 71 ? 0.566 2.884 2.928 1.00 88.06 71 PHE A O 1
ATOM 533 N N . TYR A 1 72 ? -0.192 1.236 4.257 1.00 89.38 72 TYR A N 1
ATOM 534 C CA . TYR A 1 72 ? 0.788 0.253 3.805 1.00 89.38 72 TYR A CA 1
ATOM 535 C C . TYR A 1 72 ? 0.619 -0.075 2.315 1.00 89.38 72 TYR A C 1
ATOM 537 O O . TYR A 1 72 ? 1.572 0.083 1.552 1.00 89.38 72 TYR A O 1
ATOM 545 N N . GLY A 1 73 ? -0.584 -0.475 1.892 1.00 89.19 73 GLY A N 1
ATOM 546 C CA . GLY A 1 73 ? -0.864 -0.868 0.510 1.00 89.19 73 GLY A CA 1
ATOM 547 C C . GLY A 1 73 ? -0.633 0.277 -0.472 1.00 89.19 73 GLY A C 1
ATOM 548 O O . GLY A 1 73 ? 0.051 0.100 -1.480 1.00 89.19 73 GLY A O 1
ATOM 549 N N . PHE A 1 74 ? -1.086 1.485 -0.125 1.00 89.31 74 PHE A N 1
ATOM 550 C CA . PHE A 1 74 ? -0.810 2.674 -0.926 1.00 89.31 74 PHE A CA 1
ATOM 551 C C . PHE A 1 74 ? 0.691 2.973 -1.042 1.00 89.31 74 PHE A C 1
ATOM 553 O O . PHE A 1 74 ? 1.171 3.291 -2.130 1.00 89.31 74 PHE A O 1
ATOM 560 N N . SER A 1 75 ? 1.452 2.839 0.051 1.00 91.94 75 SER A N 1
ATOM 561 C CA . SER A 1 75 ? 2.907 3.051 0.025 1.00 91.94 75 SER A CA 1
ATOM 562 C C . SER A 1 75 ? 3.616 2.050 -0.889 1.00 91.94 75 SER A C 1
ATOM 564 O O . SER A 1 75 ? 4.542 2.439 -1.599 1.00 91.94 75 SER A O 1
ATOM 566 N N . GLN A 1 76 ? 3.186 0.783 -0.894 1.00 93.75 76 GLN A N 1
ATOM 567 C CA . GLN A 1 76 ? 3.734 -0.243 -1.789 1.00 93.75 76 GLN A CA 1
ATOM 568 C C . GLN A 1 76 ? 3.445 0.084 -3.256 1.00 93.75 76 GLN A C 1
ATOM 570 O O . GLN A 1 76 ? 4.369 0.102 -4.068 1.00 93.75 76 GLN A O 1
ATOM 575 N N . LEU A 1 77 ? 2.193 0.414 -3.589 1.00 92.00 77 LEU A N 1
ATOM 576 C CA . LEU A 1 77 ? 1.792 0.776 -4.950 1.00 92.00 77 LEU A CA 1
ATOM 577 C C . LEU A 1 77 ? 2.556 2.005 -5.459 1.00 92.00 77 LEU A C 1
ATOM 579 O O . LEU A 1 77 ? 3.163 1.967 -6.529 1.00 92.00 77 LEU A O 1
ATOM 583 N N . LEU A 1 78 ? 2.567 3.088 -4.676 1.00 91.88 78 LEU A N 1
ATOM 584 C CA . LEU A 1 78 ? 3.257 4.321 -5.050 1.00 91.88 78 LEU A CA 1
ATOM 585 C C . LEU A 1 78 ? 4.770 4.105 -5.164 1.00 91.88 78 LEU A C 1
ATOM 587 O O . LEU A 1 78 ? 5.403 4.666 -6.060 1.00 91.88 78 LEU A O 1
ATOM 591 N N . GLY A 1 79 ? 5.346 3.288 -4.279 1.00 93.38 79 GLY A N 1
ATOM 592 C CA . GLY A 1 79 ? 6.750 2.895 -4.323 1.00 93.38 79 GLY A CA 1
ATOM 593 C C . GLY A 1 79 ? 7.097 2.153 -5.611 1.00 93.38 79 GLY A C 1
ATOM 594 O O . GLY A 1 79 ? 8.029 2.557 -6.299 1.00 93.38 79 GLY A O 1
ATOM 595 N N . MET A 1 80 ? 6.313 1.136 -5.976 1.00 95.12 80 MET A N 1
ATOM 596 C CA . MET A 1 80 ? 6.492 0.371 -7.216 1.00 95.12 80 MET A CA 1
ATOM 597 C C . MET A 1 80 ? 6.422 1.260 -8.458 1.00 95.12 80 MET A C 1
ATOM 599 O O . MET A 1 80 ? 7.352 1.249 -9.262 1.00 95.12 80 MET A O 1
ATOM 603 N N . ILE A 1 81 ? 5.382 2.095 -8.564 1.00 93.12 81 ILE A N 1
ATOM 604 C CA . ILE A 1 81 ? 5.211 3.027 -9.689 1.00 93.12 81 ILE A CA 1
ATOM 605 C C . ILE A 1 81 ? 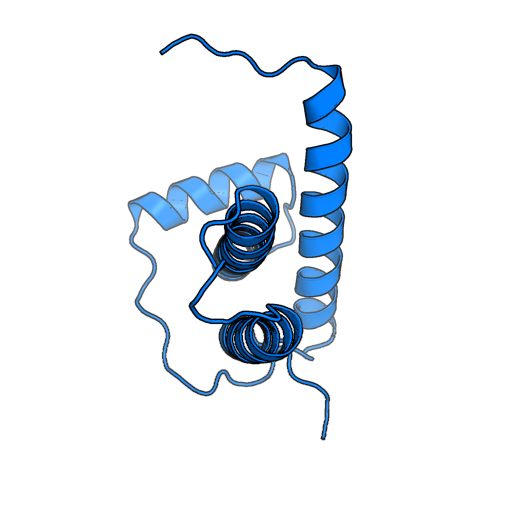6.386 4.006 -9.762 1.00 93.12 81 ILE A C 1
ATOM 607 O O . ILE A 1 81 ? 6.924 4.259 -10.835 1.00 93.12 81 ILE A O 1
ATOM 611 N N . SER A 1 82 ? 6.814 4.557 -8.623 1.00 94.19 82 SER A N 1
ATOM 612 C CA . SER A 1 82 ? 7.933 5.504 -8.590 1.00 94.19 82 SER A CA 1
ATOM 613 C C . SER A 1 82 ? 9.240 4.842 -9.026 1.00 94.19 82 SER A C 1
ATOM 615 O O . SER A 1 82 ? 9.982 5.411 -9.821 1.00 94.19 82 SER A O 1
ATOM 617 N N . LEU A 1 83 ? 9.527 3.637 -8.528 1.00 96.25 83 LEU A N 1
ATOM 618 C CA . LEU A 1 83 ? 10.739 2.898 -8.882 1.00 96.25 83 LEU A CA 1
ATOM 619 C C . LEU A 1 83 ? 10.786 2.574 -10.378 1.00 96.25 83 LEU A C 1
ATOM 621 O O . LEU A 1 83 ? 11.831 2.747 -11.005 1.00 96.25 83 LEU A O 1
ATOM 625 N N . GLU A 1 84 ? 9.655 2.174 -10.952 1.00 94.62 84 GLU A N 1
ATOM 626 C CA . GLU A 1 84 ? 9.523 1.927 -12.385 1.00 94.62 84 GLU A CA 1
ATOM 627 C C . GLU A 1 84 ? 9.708 3.207 -13.209 1.00 94.62 84 GLU A C 1
ATOM 629 O O . GLU A 1 84 ? 10.573 3.253 -14.084 1.00 94.62 84 GLU A O 1
ATOM 634 N N . LEU A 1 85 ? 8.966 4.276 -12.893 1.00 94.81 85 LEU A N 1
ATOM 635 C CA . LEU A 1 85 ? 9.015 5.543 -13.634 1.00 94.81 85 LEU A CA 1
ATOM 636 C C . LEU A 1 85 ? 10.398 6.200 -13.609 1.00 94.81 85 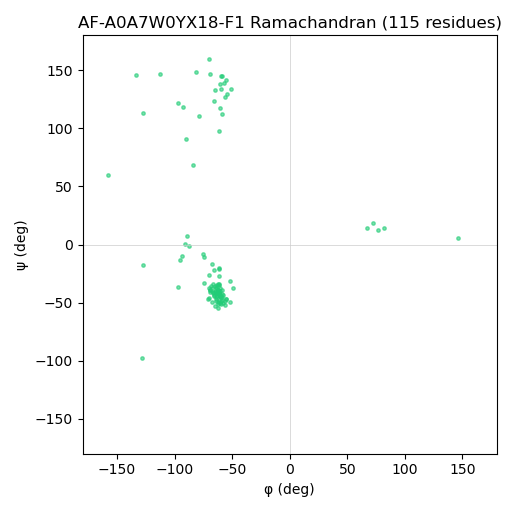LEU A C 1
ATOM 638 O O . LEU A 1 85 ? 10.793 6.838 -14.584 1.00 94.81 85 LEU A O 1
ATOM 642 N N . TYR A 1 86 ? 11.142 6.051 -12.511 1.00 95.25 86 TYR A N 1
ATOM 643 C CA . TYR A 1 86 ? 12.503 6.579 -12.387 1.00 95.25 86 TYR A CA 1
ATOM 644 C C . TYR A 1 86 ? 13.587 5.600 -12.861 1.00 95.25 86 TYR A C 1
ATOM 646 O O . TYR A 1 86 ? 14.776 5.882 -12.711 1.00 95.25 86 TYR A O 1
ATOM 654 N N . GLY A 1 87 ? 13.206 4.470 -13.464 1.00 93.25 87 GLY A N 1
ATOM 655 C CA . GLY A 1 87 ? 14.132 3.536 -14.102 1.00 93.25 87 GLY A CA 1
ATOM 656 C C . GLY A 1 87 ? 14.983 2.722 -13.128 1.00 93.25 87 GLY A C 1
ATOM 657 O O . GLY A 1 87 ? 15.996 2.156 -13.532 1.00 93.25 87 GLY A O 1
ATOM 658 N N . HIS A 1 88 ? 14.592 2.626 -11.855 1.00 96.88 88 HIS A N 1
ATOM 659 C CA . HIS A 1 88 ? 15.336 1.854 -10.855 1.00 96.88 88 HIS A CA 1
ATOM 660 C C . HIS A 1 88 ? 15.312 0.342 -11.115 1.00 96.88 88 HIS A C 1
ATOM 662 O O . HIS A 1 88 ? 16.153 -0.371 -10.571 1.00 96.88 88 HIS A O 1
ATOM 668 N N . PHE A 1 89 ? 14.387 -0.141 -11.948 1.00 96.62 89 PHE A N 1
ATOM 669 C CA . PHE A 1 89 ? 14.295 -1.550 -12.331 1.00 96.62 89 PHE A CA 1
ATOM 670 C C . PHE A 1 89 ? 15.036 -1.912 -13.624 1.00 96.62 89 PHE A C 1
ATOM 672 O O . PHE A 1 89 ? 15.233 -3.101 -13.885 1.00 96.62 89 PHE A O 1
ATOM 679 N N . VAL A 1 90 ? 15.516 -0.928 -14.393 1.00 96.06 90 VAL A N 1
ATOM 680 C CA . VAL A 1 90 ? 16.218 -1.167 -15.665 1.00 96.06 90 VAL A CA 1
ATOM 681 C C . VAL A 1 90 ? 17.425 -2.084 -15.450 1.00 96.06 90 VAL A C 1
ATOM 683 O O . VAL A 1 90 ? 18.276 -1.829 -14.597 1.00 96.06 90 VAL A O 1
ATOM 686 N N . GLY A 1 91 ? 17.500 -3.164 -16.233 1.00 96.00 91 GLY A N 1
ATOM 687 C CA . GLY A 1 91 ? 18.563 -4.170 -16.125 1.00 96.00 91 GLY A CA 1
ATOM 688 C C . GLY A 1 91 ? 18.423 -5.146 -14.948 1.00 96.00 91 GLY A C 1
ATOM 689 O O . GLY A 1 91 ? 19.377 -5.866 -14.650 1.00 96.00 91 GLY A O 1
ATOM 690 N N . SER A 1 92 ? 17.265 -5.184 -14.281 1.00 95.56 92 SER A N 1
ATOM 691 C CA . SER A 1 92 ? 16.957 -6.138 -13.208 1.00 95.56 92 SER A CA 1
ATOM 692 C C . SER A 1 92 ? 15.630 -6.864 -13.464 1.00 95.56 92 SER A C 1
ATOM 694 O O . SER A 1 92 ? 15.599 -7.828 -14.223 1.00 95.56 92 SER A O 1
ATOM 696 N N . VAL A 1 93 ? 14.535 -6.405 -12.861 1.00 95.50 93 VAL A N 1
ATOM 697 C CA . VAL A 1 93 ? 13.164 -6.853 -13.129 1.00 95.50 93 VAL A CA 1
ATOM 698 C C . VAL A 1 93 ? 12.611 -6.087 -14.333 1.00 95.50 93 VAL A C 1
ATOM 700 O O . VAL A 1 93 ? 11.765 -5.216 -14.196 1.00 95.50 93 VAL A O 1
ATOM 703 N N . ASP A 1 94 ? 13.168 -6.370 -15.511 1.00 92.94 94 ASP A N 1
ATOM 704 C CA . ASP A 1 94 ? 12.853 -5.696 -16.776 1.00 92.94 94 ASP A CA 1
ATOM 705 C C . ASP A 1 94 ? 12.500 -6.750 -17.851 1.00 92.94 94 ASP A C 1
ATOM 707 O O . ASP A 1 94 ? 13.372 -7.555 -18.206 1.00 92.94 94 ASP A O 1
ATOM 711 N N . PRO A 1 95 ? 11.242 -6.817 -18.340 1.00 92.50 95 PRO A N 1
ATOM 712 C CA . PRO A 1 95 ? 10.131 -5.889 -18.082 1.00 92.50 95 PRO A CA 1
ATOM 713 C C . PRO A 1 95 ? 9.595 -5.950 -16.639 1.00 92.50 95 PRO A C 1
ATOM 715 O O . PRO A 1 95 ? 9.555 -7.021 -16.034 1.00 92.50 95 PRO A O 1
ATOM 718 N N . THR A 1 96 ? 9.146 -4.805 -16.108 1.00 95.62 96 THR A N 1
ATOM 719 C CA . THR A 1 96 ? 8.664 -4.661 -14.715 1.00 95.62 96 THR A CA 1
ATOM 720 C C . THR A 1 96 ? 7.328 -5.358 -14.455 1.00 95.62 96 THR A C 1
ATOM 722 O O . THR A 1 96 ? 7.054 -5.760 -13.325 1.00 95.62 96 THR A O 1
ATOM 725 N N . GLU A 1 97 ? 6.499 -5.533 -15.486 1.00 95.44 97 GLU A N 1
ATOM 726 C CA . GLU A 1 97 ? 5.102 -5.975 -15.369 1.00 95.44 97 GLU A CA 1
ATOM 727 C C . GLU A 1 97 ? 4.912 -7.270 -14.545 1.00 95.44 97 GLU A C 1
ATOM 729 O O . GLU A 1 97 ? 4.163 -7.227 -13.567 1.00 95.44 97 GLU A O 1
ATOM 734 N N . PRO A 1 98 ? 5.653 -8.377 -14.775 1.00 96.94 98 PRO A N 1
ATOM 735 C CA . PRO A 1 98 ? 5.508 -9.581 -13.948 1.00 96.94 98 PRO A CA 1
ATOM 736 C C . PRO A 1 98 ? 5.863 -9.358 -12.470 1.00 96.94 98 PRO A C 1
ATOM 738 O O . PRO A 1 98 ? 5.276 -9.962 -11.572 1.00 96.94 98 PRO A O 1
ATOM 741 N N . PHE A 1 99 ? 6.839 -8.488 -12.194 1.00 96.31 99 PHE A N 1
ATOM 742 C CA . PHE A 1 99 ? 7.231 -8.164 -10.824 1.00 96.31 99 PHE A CA 1
ATOM 743 C C . PHE A 1 99 ? 6.205 -7.253 -10.138 1.00 96.31 99 PHE A C 1
ATOM 745 O O . PHE A 1 99 ? 5.975 -7.382 -8.931 1.00 96.31 99 PHE A O 1
ATOM 752 N N . PHE A 1 100 ? 5.558 -6.370 -10.900 1.00 95.69 100 PHE A N 1
ATOM 753 C CA . PHE A 1 100 ? 4.442 -5.562 -10.424 1.00 95.69 100 PHE A CA 1
ATOM 754 C C . PHE A 1 100 ? 3.260 -6.439 -10.005 1.00 95.69 100 PHE A C 1
ATOM 756 O O . PHE A 1 100 ? 2.809 -6.326 -8.865 1.00 95.69 100 PHE A O 1
ATOM 763 N N . GLU A 1 101 ? 2.818 -7.360 -10.865 1.00 94.81 101 GLU A N 1
ATOM 764 C CA . GLU A 1 101 ? 1.721 -8.291 -10.562 1.00 94.81 101 GLU A CA 1
ATOM 765 C C . GLU A 1 101 ? 2.007 -9.112 -9.300 1.00 94.81 101 GLU A C 1
ATOM 767 O O . GLU A 1 101 ? 1.190 -9.157 -8.378 1.00 94.81 101 GLU A O 1
ATOM 772 N N . TYR A 1 102 ? 3.208 -9.691 -9.213 1.00 94.38 102 TYR A N 1
ATOM 773 C CA . TYR A 1 102 ? 3.645 -10.450 -8.043 1.00 94.38 102 TYR A CA 1
ATOM 774 C C . TYR A 1 102 ? 3.621 -9.608 -6.756 1.00 94.38 102 TYR A C 1
ATOM 776 O O . TYR A 1 102 ? 3.109 -10.044 -5.722 1.00 94.38 102 TYR A O 1
ATOM 784 N N . SER A 1 103 ? 4.133 -8.376 -6.813 1.00 94.38 103 SER A N 1
ATOM 785 C CA . SER A 1 103 ? 4.178 -7.468 -5.661 1.00 94.38 103 SER A CA 1
ATOM 786 C C . SER A 1 103 ? 2.785 -7.010 -5.220 1.00 94.38 103 SER A C 1
ATOM 788 O O . SER A 1 103 ? 2.525 -6.897 -4.018 1.00 94.38 103 SER A O 1
ATOM 790 N N . MET A 1 104 ? 1.872 -6.777 -6.167 1.00 92.75 104 MET A N 1
ATOM 791 C CA . MET A 1 104 ? 0.485 -6.415 -5.869 1.00 92.75 104 MET A CA 1
ATOM 792 C C . MET A 1 104 ? -0.287 -7.585 -5.267 1.00 92.75 104 MET A C 1
ATOM 794 O O . MET A 1 104 ? -0.974 -7.378 -4.272 1.00 92.75 104 MET A O 1
ATOM 798 N N . ALA A 1 105 ? -0.102 -8.810 -5.766 1.00 90.31 105 ALA A N 1
ATOM 799 C CA . ALA A 1 105 ? -0.712 -10.003 -5.179 1.00 90.31 105 ALA A CA 1
ATOM 800 C C . ALA A 1 105 ? -0.272 -10.221 -3.719 1.00 90.31 105 ALA A C 1
ATOM 802 O O . ALA A 1 105 ? -1.110 -10.436 -2.844 1.00 90.31 105 ALA A O 1
ATOM 803 N N . MET A 1 106 ? 1.028 -10.086 -3.422 1.00 90.06 106 MET A N 1
ATOM 804 C CA . MET A 1 106 ? 1.529 -10.159 -2.040 1.00 90.06 106 MET A CA 1
ATOM 805 C C . MET A 1 106 ? 0.966 -9.043 -1.154 1.00 90.06 106 MET A C 1
ATOM 807 O O . MET A 1 106 ? 0.622 -9.276 0.005 1.00 90.06 106 MET A O 1
ATOM 811 N N . THR A 1 107 ? 0.892 -7.821 -1.685 1.00 89.94 107 THR A N 1
ATOM 812 C CA . THR A 1 107 ? 0.355 -6.673 -0.946 1.00 89.94 107 THR A CA 1
ATOM 813 C C . THR A 1 107 ? -1.114 -6.895 -0.615 1.00 89.94 107 THR A C 1
ATOM 815 O O . THR A 1 107 ? -1.502 -6.667 0.528 1.00 89.94 107 THR A O 1
ATOM 818 N N . ALA A 1 108 ? -1.897 -7.374 -1.585 1.00 86.38 108 ALA A N 1
ATOM 819 C CA . ALA A 1 108 ? -3.317 -7.661 -1.457 1.00 86.38 108 ALA A CA 1
ATOM 820 C C . ALA A 1 108 ? -3.573 -8.717 -0.364 1.00 86.38 108 ALA A C 1
ATOM 822 O O . ALA A 1 108 ? -4.323 -8.443 0.574 1.00 86.38 108 ALA A O 1
ATOM 823 N N . ASP A 1 109 ? -2.842 -9.838 -0.373 1.00 85.12 109 ASP A N 1
ATOM 824 C CA . ASP A 1 109 ? -2.916 -10.857 0.688 1.00 85.12 109 ASP A CA 1
ATOM 825 C C . ASP A 1 109 ? -2.578 -10.286 2.078 1.00 85.12 109 ASP A C 1
ATOM 827 O O . ASP A 1 109 ? -3.291 -10.519 3.058 1.00 85.12 109 ASP A O 1
ATOM 831 N N . LEU A 1 110 ? -1.533 -9.454 2.179 1.00 83.50 110 LEU A N 1
ATOM 832 C CA . LEU A 1 110 ? -1.122 -8.869 3.459 1.00 83.50 110 LEU A CA 1
ATOM 833 C C . LEU A 1 110 ? -2.180 -7.924 4.046 1.00 83.50 110 LEU A C 1
ATOM 835 O O . LEU A 1 110 ? -2.344 -7.854 5.271 1.00 83.50 110 LEU A O 1
ATOM 839 N N . ILE A 1 111 ? -2.880 -7.181 3.188 1.00 82.00 111 ILE A N 1
ATOM 840 C CA . ILE A 1 111 ? -3.964 -6.285 3.601 1.00 82.00 111 ILE A CA 1
ATOM 841 C C . ILE A 1 111 ? -5.323 -6.993 3.674 1.00 82.00 111 ILE A C 1
ATOM 843 O O . ILE A 1 111 ? -6.284 -6.372 4.116 1.00 82.00 111 ILE A O 1
ATOM 847 N N . GLY A 1 112 ? -5.385 -8.289 3.347 1.00 78.94 112 GLY A N 1
ATOM 848 C CA . GLY A 1 112 ? -6.583 -9.129 3.423 1.00 78.94 112 GLY A CA 1
ATOM 849 C C . GLY A 1 112 ? -7.532 -8.995 2.230 1.00 78.94 112 GLY A C 1
ATOM 850 O O . GLY A 1 112 ? -8.674 -9.432 2.323 1.00 78.94 112 GLY A O 1
ATOM 851 N N . LEU A 1 113 ? -7.076 -8.390 1.130 1.00 78.06 113 LEU A N 1
ATOM 852 C CA . LEU A 1 113 ? -7.762 -8.378 -0.158 1.00 78.06 113 LEU A CA 1
ATOM 853 C C . LEU A 1 113 ? -7.292 -9.598 -0.956 1.00 78.06 113 LEU A C 1
ATOM 855 O O . LEU A 1 113 ? -6.294 -9.532 -1.666 1.00 78.06 113 LEU A O 1
ATOM 859 N N . SER A 1 114 ? -7.975 -10.726 -0.832 1.00 70.00 114 SER A N 1
ATOM 860 C CA . SER A 1 114 ? -7.725 -11.872 -1.712 1.00 70.00 114 SER A CA 1
ATOM 861 C C . SER A 1 114 ? -8.947 -12.089 -2.593 1.00 70.00 114 SER A C 1
ATOM 863 O O . SER A 1 114 ? -10.074 -11.843 -2.162 1.00 70.00 114 SER A O 1
ATOM 865 N N . GLU A 1 115 ? -8.730 -12.551 -3.824 1.00 58.19 115 GLU A N 1
ATOM 866 C CA . GLU A 1 115 ? -9.826 -13.043 -4.660 1.00 58.19 115 GLU A CA 1
ATOM 867 C C . GLU A 1 115 ? -10.580 -14.137 -3.878 1.00 58.19 115 GLU A C 1
ATOM 869 O O . GLU A 1 115 ? -9.933 -15.045 -3.338 1.00 58.19 115 GLU A O 1
ATOM 874 N N . PRO A 1 116 ? -11.920 -14.071 -3.770 1.00 50.03 116 PRO A N 1
ATOM 875 C CA . PRO A 1 116 ? -12.684 -15.196 -3.261 1.00 50.03 116 PRO A CA 1
ATOM 876 C C . PRO A 1 116 ? -12.442 -16.388 -4.194 1.00 50.03 116 PRO A C 1
ATOM 878 O O . PRO A 1 116 ? -12.732 -16.314 -5.387 1.00 50.03 116 PRO A O 1
ATOM 881 N N . GLY A 1 117 ? -11.849 -17.452 -3.647 1.00 46.69 117 GLY A N 1
ATOM 882 C CA . GLY A 1 117 ? -11.669 -18.723 -4.353 1.00 46.69 117 GLY A CA 1
ATOM 883 C C . GLY A 1 117 ? -12.983 -19.426 -4.666 1.00 46.69 117 GLY A C 1
ATOM 884 O O . GLY A 1 117 ? -13.987 -19.173 -3.958 1.00 46.69 117 GLY A O 1
#

Secondary structure (DSSP, 8-state):
---PPPHHHHHHHHHHHHHHHHHHHHHHHTT-----SSPPPPPPHHHHHHHHHHHHHH-TTS-HHHHHHHHHHHHHHHHHHHHHHTTTTTTSS-S-HHHHHHHHHHHHHHHT-----

pLDDT: mean 80.75, std 12.99, range [46.69, 96.94]

Mean predicted aligned error: 7.68 Å

Sequence (117 aa):
PGYLAPQETIEPAARVMLLFLDVVSDAVLSGALLARSAPQPAIPRRLETQLRSVASTFAADVPEHVLGLVFYGFSQLLGMISLELYGHFVGSVDPTEPFFEYSMAMTADLIGLSEPG

Radius of gyration: 15.98 Å; Cα contacts (8 Å, |Δi|>4): 68; chains: 1; bounding box: 37×42×39 Å

Solvent-accessible surface area (backbone atoms only — not comparable to full-atom values): 6949 Å² total; per-residue (Å²): 142,83,86,75,78,59,74,82,58,49,58,62,54,49,50,56,53,48,52,48,43,48,56,54,46,50,30,56,76,71,61,53,46,48,87,47,94,63,89,75,80,81,76,52,69,72,55,49,55,52,36,44,60,48,20,71,75,79,38,75,90,52,57,46,71,57,53,53,37,43,55,50,49,51,50,52,53,54,47,53,52,49,38,54,76,71,48,72,34,68,93,65,57,63,75,47,64,70,56,50,54,54,52,49,53,54,45,28,36,72,62,14,54,58,83,86,128